Protein AF-A0AAD9CB84-F1 (afdb_monomer)

Foldseek 3Di:
DDDDDDDPPPPPPPPPPDQDQQDWDWDDDPNDTDTDGRNDDCVPVVVVVVVVVCVVQQPDFADDDPPLPDDTGGPVCCQVCVVVSVGDHPDDDDDPVVVVVVVVVDDDCDPQNDDPVLSVQLVVCCVVVVPDDDPDPVSVVVSVVVSVVVVVVVD

Organism: Dissostichus eleginoides (NCBI:txid100907)

Sequence (155 aa):
MSPVPPSTDEDEEGDQDVLEVGRFVIAKYDEKRYVGQILDIQVEEIQDELDETTCVWDSHVIRPSKNDRVPSGRPKVMYMFPELYTTEDCVSPVEGADAQLCRSNCTFRPAVPCDTDIYNICNLLMMESQLNLPADSYQALDLYLDLRNTIRSSL

Radius of gyration: 25.66 Å; Cα contacts (8 Å, |Δi|>4): 83; chains: 1; bounding box: 80×42×64 Å

pLDDT: mean 79.5, std 13.83, range [40.97, 92.44]

Structure (mmCIF, N/CA/C/O backbone):
data_AF-A0AAD9CB84-F1
#
_entry.id   AF-A0AAD9CB84-F1
#
loop_
_atom_site.group_PDB
_atom_site.id
_atom_site.type_symbol
_atom_site.label_atom_id
_atom_site.label_alt_id
_atom_site.label_comp_id
_atom_site.label_asym_id
_atom_site.label_entity_id
_atom_site.label_seq_id
_atom_site.pdbx_PDB_ins_code
_atom_site.Cartn_x
_atom_site.Cartn_y
_atom_site.Cartn_z
_atom_site.occupancy
_atom_site.B_iso_or_equiv
_atom_site.auth_seq_id
_atom_site.auth_comp_id
_atom_site.auth_asym_id
_atom_site.auth_atom_id
_atom_site.pdbx_PDB_model_num
ATOM 1 N N . MET A 1 1 ? 55.563 22.813 9.034 1.00 41.53 1 MET A N 1
ATOM 2 C CA . MET A 1 1 ? 54.508 21.989 9.654 1.00 41.53 1 MET A CA 1
ATOM 3 C C . MET A 1 1 ? 54.057 22.667 10.929 1.00 41.53 1 MET A C 1
ATOM 5 O O . MET A 1 1 ? 54.881 22.832 11.817 1.00 41.53 1 MET A O 1
ATOM 9 N N . SER A 1 2 ? 52.785 23.046 11.002 1.00 43.00 2 SER A N 1
ATOM 10 C CA . SER A 1 2 ? 52.100 23.368 12.258 1.00 43.00 2 SER A CA 1
ATOM 11 C C . SER A 1 2 ? 50.958 22.358 12.408 1.00 43.00 2 SER A C 1
ATOM 13 O O . SER A 1 2 ? 50.330 22.055 11.391 1.00 43.00 2 SER A O 1
ATOM 15 N N . PRO A 1 3 ? 50.716 21.785 13.598 1.00 45.72 3 PRO A N 1
ATOM 16 C CA . PRO A 1 3 ? 49.675 20.782 13.771 1.00 45.72 3 PRO A CA 1
ATOM 17 C C . PRO A 1 3 ? 48.305 21.465 13.813 1.00 45.72 3 PRO A C 1
ATOM 19 O O . PRO A 1 3 ? 48.101 22.431 14.547 1.00 45.72 3 PRO A O 1
ATOM 22 N N . VAL A 1 4 ? 47.388 20.965 12.987 1.00 49.91 4 VAL A N 1
ATOM 23 C CA . VAL A 1 4 ? 45.961 21.301 13.019 1.00 49.91 4 VAL A CA 1
ATOM 24 C C . VAL A 1 4 ? 45.369 20.649 14.280 1.00 49.91 4 VAL A C 1
ATOM 26 O O . VAL A 1 4 ? 45.661 19.475 14.520 1.00 49.91 4 VAL A O 1
ATOM 29 N N . PRO A 1 5 ? 44.612 21.373 15.124 1.00 52.22 5 PRO A N 1
ATOM 30 C CA . PRO A 1 5 ? 43.944 20.770 16.276 1.00 52.22 5 PRO A CA 1
ATOM 31 C C . PRO A 1 5 ? 42.815 19.835 15.808 1.00 52.22 5 PRO A C 1
ATOM 33 O O . PRO A 1 5 ? 42.256 20.063 14.733 1.00 52.22 5 PRO A O 1
ATOM 36 N N . PRO A 1 6 ? 42.478 18.785 16.576 1.00 43.59 6 PRO A N 1
ATOM 37 C CA . PRO A 1 6 ? 41.423 17.860 16.190 1.00 43.59 6 PRO A CA 1
ATOM 38 C C . PRO A 1 6 ? 40.078 18.589 16.231 1.00 43.59 6 PRO A C 1
ATOM 40 O O . PRO A 1 6 ? 39.744 19.230 17.228 1.00 43.59 6 PRO A O 1
ATOM 43 N N . SER A 1 7 ? 39.329 18.505 15.134 1.00 43.50 7 SER A N 1
ATOM 44 C CA . SER A 1 7 ? 37.904 18.807 15.107 1.00 43.50 7 SER A CA 1
ATOM 45 C C . SER A 1 7 ? 37.195 17.798 16.006 1.00 43.50 7 SER A C 1
ATOM 47 O O . SER A 1 7 ? 37.160 16.605 15.717 1.00 43.50 7 SER A O 1
ATOM 49 N N . THR A 1 8 ? 36.688 18.264 17.142 1.00 48.38 8 THR A N 1
ATOM 50 C CA . THR A 1 8 ? 35.578 17.608 17.829 1.00 48.38 8 THR A CA 1
ATOM 51 C C . THR A 1 8 ? 34.334 17.903 17.009 1.00 48.38 8 THR A C 1
ATOM 53 O O . THR A 1 8 ? 33.696 18.937 17.200 1.00 48.38 8 THR A O 1
ATOM 56 N N . ASP A 1 9 ? 34.054 17.025 16.051 1.00 41.34 9 ASP A N 1
ATOM 57 C CA . ASP A 1 9 ? 32.703 16.848 15.540 1.00 41.34 9 ASP A CA 1
ATOM 58 C C . ASP A 1 9 ? 31.937 16.159 16.678 1.00 41.34 9 ASP A C 1
ATOM 60 O O . ASP A 1 9 ? 31.998 14.946 16.864 1.00 41.34 9 ASP A O 1
ATOM 64 N N . GLU A 1 10 ? 31.358 16.972 17.562 1.00 45.69 10 GLU A N 1
ATOM 65 C CA . GLU A 1 10 ? 30.297 16.502 18.440 1.00 45.69 10 GLU A CA 1
ATOM 66 C C . GLU A 1 10 ? 29.110 16.225 17.520 1.00 45.69 10 GLU A C 1
ATOM 68 O O . GLU A 1 10 ? 28.462 17.150 17.029 1.00 45.69 10 GLU A O 1
ATOM 73 N N . ASP A 1 11 ? 28.895 14.946 17.223 1.00 40.97 11 ASP A N 1
ATOM 74 C CA . ASP A 1 11 ? 27.650 14.452 16.661 1.00 40.97 11 ASP A CA 1
ATOM 75 C C . ASP A 1 11 ? 26.529 14.851 17.636 1.00 40.97 11 ASP A C 1
ATOM 77 O O . ASP A 1 11 ? 26.265 14.173 18.631 1.00 40.97 11 ASP A O 1
ATOM 81 N N . GLU A 1 12 ? 25.892 16.002 17.397 1.00 47.25 12 GLU A N 1
ATOM 82 C CA . GLU A 1 12 ? 24.561 16.273 17.928 1.00 47.25 12 GLU A CA 1
ATOM 83 C C . GLU A 1 12 ? 23.630 15.260 17.262 1.00 47.25 12 GLU A C 1
ATOM 85 O O . GLU A 1 12 ? 23.068 15.495 16.190 1.00 47.25 12 GLU A O 1
ATOM 90 N N . GLU A 1 13 ? 23.521 14.091 17.891 1.00 47.69 13 GLU A N 1
ATOM 91 C CA . GLU A 1 13 ? 22.493 13.098 17.636 1.00 47.69 13 GLU A CA 1
ATOM 92 C C . GLU A 1 13 ? 21.153 13.756 17.971 1.00 47.69 13 GLU A C 1
ATOM 94 O O . GLU A 1 13 ? 20.657 13.728 19.097 1.00 47.69 13 GLU A O 1
ATOM 99 N N . GLY A 1 14 ? 20.638 14.497 16.988 1.00 45.44 14 GLY A N 1
ATOM 100 C CA . GLY A 1 14 ? 19.330 15.110 17.039 1.00 45.44 14 GLY A CA 1
ATOM 101 C C . GLY A 1 14 ? 18.330 13.995 17.248 1.00 45.44 14 GLY A C 1
ATOM 102 O O . GLY A 1 14 ? 18.126 13.183 16.350 1.00 45.44 14 GLY A O 1
ATOM 103 N N . ASP A 1 15 ? 17.759 13.959 18.449 1.00 50.56 15 ASP A N 1
ATOM 104 C CA . ASP A 1 15 ? 16.711 13.036 18.859 1.00 50.56 15 ASP A CA 1
ATOM 105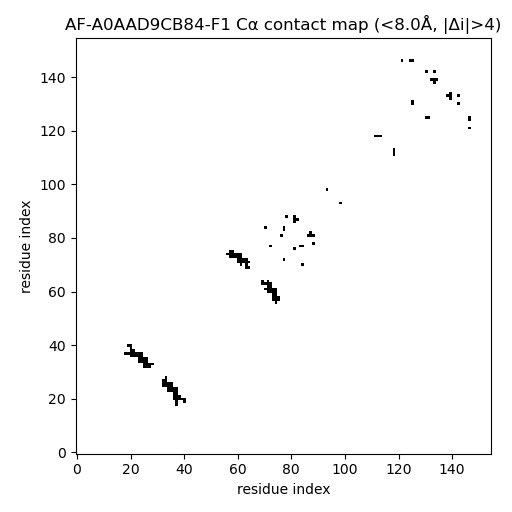 C C . ASP A 1 15 ? 15.591 13.136 17.813 1.00 50.56 15 ASP A C 1
ATOM 107 O O . ASP A 1 15 ? 14.819 14.102 17.768 1.00 50.56 15 ASP A O 1
ATOM 111 N N . GLN A 1 16 ? 15.599 12.215 16.849 1.00 53.97 16 GLN A N 1
ATOM 112 C CA . GLN A 1 16 ? 14.655 12.224 15.748 1.00 53.97 16 GLN A CA 1
ATOM 113 C C . GLN A 1 16 ? 13.316 11.878 16.381 1.00 53.97 16 GLN A C 1
ATOM 115 O O . GLN A 1 16 ? 13.086 10.729 16.745 1.00 53.97 16 GLN A O 1
ATOM 120 N N . ASP A 1 17 ? 12.460 12.879 16.574 1.00 60.16 17 ASP A N 1
ATOM 121 C CA . ASP A 1 17 ? 11.174 12.695 17.234 1.00 60.16 17 ASP A CA 1
ATOM 122 C C . ASP A 1 17 ? 10.310 11.707 16.438 1.00 60.16 17 ASP A C 1
ATOM 124 O O . ASP A 1 17 ? 9.596 12.071 15.501 1.00 60.16 17 ASP A O 1
ATOM 128 N N . VAL A 1 18 ? 10.388 10.429 16.813 1.00 63.00 18 VAL A N 1
ATOM 129 C CA . VAL A 1 18 ? 9.599 9.367 16.201 1.00 63.00 18 VAL A CA 1
ATOM 130 C C . VAL A 1 18 ? 8.143 9.589 16.590 1.00 63.00 18 VAL A C 1
ATOM 132 O O . VAL A 1 18 ? 7.792 9.749 17.767 1.00 63.00 18 VAL A O 1
ATOM 135 N N . LEU A 1 19 ? 7.283 9.660 15.579 1.00 69.81 19 LEU A N 1
ATOM 136 C CA . LEU A 1 19 ? 5.844 9.749 15.760 1.00 69.81 19 LEU A CA 1
ATOM 137 C C . LEU A 1 19 ? 5.327 8.347 16.083 1.00 69.81 19 LEU A C 1
ATOM 139 O O . LEU A 1 19 ? 5.302 7.474 15.222 1.00 69.81 19 LEU A O 1
ATOM 143 N N . GLU A 1 20 ? 4.920 8.141 17.330 1.00 70.62 20 GLU A N 1
ATOM 144 C CA . GLU A 1 20 ? 4.381 6.870 17.810 1.00 70.62 20 GLU A CA 1
ATOM 145 C C . GLU A 1 20 ? 2.916 7.027 18.217 1.00 70.62 20 GLU A C 1
ATOM 147 O O . GLU A 1 20 ? 2.523 8.039 18.807 1.00 70.62 20 GLU A O 1
ATOM 152 N N . VAL A 1 21 ? 2.099 6.006 17.938 1.00 73.81 21 VAL A N 1
ATOM 153 C CA . VAL A 1 21 ? 0.718 5.948 18.436 1.00 73.81 21 VAL A CA 1
ATOM 154 C C . VAL A 1 21 ? 0.738 6.002 19.965 1.00 73.81 21 VAL A C 1
ATOM 156 O O . VAL A 1 21 ? 1.485 5.288 20.626 1.00 73.81 21 VAL A O 1
ATOM 159 N N . GLY A 1 22 ? -0.077 6.879 20.539 1.00 70.06 22 GLY A N 1
ATOM 160 C CA . GLY A 1 22 ? -0.124 7.164 21.968 1.00 70.06 22 GLY A CA 1
ATOM 161 C C . GLY A 1 22 ? 0.772 8.326 22.410 1.00 70.06 22 GLY A C 1
ATOM 162 O O . GLY A 1 22 ? 0.602 8.807 23.535 1.00 70.06 22 GLY A O 1
ATOM 163 N N . ARG A 1 23 ? 1.667 8.840 21.555 1.00 80.56 23 ARG A N 1
ATOM 164 C CA . ARG A 1 23 ? 2.523 9.988 21.885 1.00 80.56 23 ARG A CA 1
ATOM 165 C C . ARG A 1 23 ? 1.743 11.300 21.791 1.00 80.56 23 ARG A C 1
ATOM 167 O O . ARG A 1 23 ? 0.926 11.496 20.889 1.00 80.56 23 ARG A O 1
ATOM 174 N N . PHE A 1 24 ? 1.991 12.212 22.730 1.00 79.62 24 PHE A N 1
ATOM 175 C CA . PHE A 1 24 ? 1.440 13.565 22.667 1.00 79.62 24 PHE A CA 1
ATOM 176 C C . PHE A 1 24 ? 2.274 14.433 21.728 1.00 79.62 24 PHE A C 1
ATOM 178 O O . PHE A 1 24 ? 3.494 14.500 21.856 1.00 79.62 24 PHE A O 1
ATOM 185 N N . VAL A 1 25 ? 1.600 15.126 20.818 1.00 85.88 25 VAL A N 1
ATOM 186 C CA . VAL A 1 25 ? 2.196 16.038 19.844 1.00 85.88 25 VAL A CA 1
ATOM 187 C C . VAL A 1 25 ? 1.478 17.379 19.850 1.00 85.88 25 VAL A C 1
ATOM 189 O O . VAL A 1 25 ? 0.318 17.494 20.250 1.00 85.88 25 VAL A O 1
ATOM 192 N N . ILE A 1 26 ? 2.179 18.417 19.396 1.00 87.12 26 ILE A N 1
ATOM 193 C CA . ILE A 1 26 ? 1.602 19.746 19.204 1.00 87.12 26 ILE A CA 1
ATOM 194 C C . ILE A 1 26 ? 1.270 19.907 17.720 1.00 87.12 26 ILE A C 1
ATOM 196 O O . ILE A 1 26 ? 2.153 20.147 16.902 1.00 87.12 26 ILE A O 1
ATOM 200 N N . ALA A 1 27 ? -0.009 19.809 17.374 1.00 83.94 27 ALA A N 1
ATOM 201 C CA . ALA A 1 27 ? -0.503 20.089 16.034 1.00 83.94 27 ALA A CA 1
ATOM 202 C C . ALA A 1 27 ? -0.723 21.600 15.855 1.00 83.94 27 ALA A C 1
ATOM 204 O O . ALA A 1 27 ? -1.331 22.257 16.705 1.00 83.94 27 ALA A O 1
ATOM 205 N N . LYS A 1 28 ? -0.244 22.170 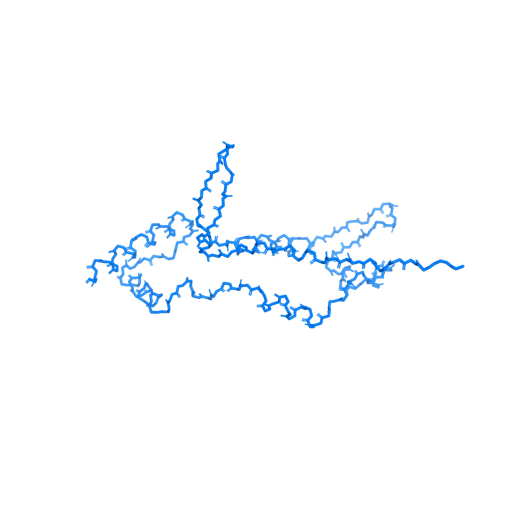14.744 1.00 87.94 28 LYS A N 1
ATOM 206 C CA . LYS A 1 28 ? -0.547 23.557 14.363 1.00 87.94 28 LYS A CA 1
ATOM 207 C C . LYS A 1 28 ? -1.723 23.561 13.387 1.00 87.94 28 LYS A C 1
ATOM 209 O O . LYS A 1 28 ? -1.638 22.946 12.332 1.00 87.94 28 LYS A O 1
ATOM 214 N N . TYR A 1 29 ? -2.786 24.288 13.715 1.00 80.75 29 TYR A N 1
ATOM 215 C CA . TYR A 1 29 ? -3.938 24.489 12.838 1.00 80.75 29 TYR A CA 1
ATOM 216 C C . TYR A 1 29 ? -4.430 25.931 12.968 1.00 80.75 29 TYR A C 1
ATOM 218 O O . TYR A 1 29 ? -4.635 26.405 14.083 1.00 80.75 29 TYR A O 1
ATOM 226 N N . ASP A 1 30 ? -4.585 26.633 11.842 1.00 84.69 30 ASP A N 1
ATOM 227 C CA . ASP A 1 30 ? -5.061 28.028 11.793 1.00 84.69 30 ASP A CA 1
ATOM 228 C C . ASP A 1 30 ? -4.322 28.968 12.774 1.00 84.69 30 ASP A C 1
ATOM 230 O O . ASP A 1 30 ? -4.911 29.605 13.646 1.00 84.69 30 ASP A O 1
ATOM 234 N N . GLU A 1 31 ? -2.983 28.971 12.705 1.00 89.00 31 GLU A N 1
ATOM 235 C CA . GLU A 1 31 ? -2.085 29.732 13.598 1.00 89.00 31 GLU A CA 1
ATOM 236 C C . GLU A 1 31 ? -2.201 29.423 15.107 1.00 89.00 31 GLU A C 1
ATOM 238 O O . GLU A 1 31 ? -1.477 29.998 15.923 1.00 89.00 31 GLU A O 1
ATOM 243 N N . LYS A 1 32 ? -3.030 28.452 15.497 1.00 85.12 32 LYS A N 1
ATOM 244 C CA . LYS A 1 32 ? -3.170 27.962 16.870 1.00 85.12 32 LYS A CA 1
ATOM 245 C C . LYS A 1 32 ? -2.457 26.628 17.039 1.00 85.12 32 LYS A C 1
ATOM 247 O O . LYS A 1 32 ? -2.288 25.857 16.096 1.00 85.12 32 LYS A O 1
ATOM 252 N N . ARG A 1 33 ? -2.005 26.373 18.265 1.00 88.94 33 ARG A N 1
ATOM 253 C CA . ARG A 1 33 ? -1.325 25.135 18.655 1.00 88.94 33 ARG A CA 1
ATOM 254 C C . ARG A 1 33 ? -2.256 24.311 19.530 1.00 88.94 33 ARG A C 1
ATOM 256 O O . ARG A 1 33 ? -2.779 24.824 20.517 1.00 88.94 33 ARG A O 1
ATOM 263 N N . TYR A 1 34 ? -2.426 23.050 19.172 1.00 85.38 34 TYR A N 1
ATOM 264 C CA . TYR A 1 34 ? -3.277 22.093 19.859 1.00 85.38 34 TYR A CA 1
ATOM 265 C C . TYR A 1 34 ? -2.419 20.930 20.329 1.00 85.38 34 TYR A C 1
ATOM 267 O O . TYR A 1 34 ? -1.676 20.352 19.543 1.00 85.38 34 TYR A O 1
ATOM 275 N N . VAL A 1 35 ? -2.511 20.596 21.613 1.00 87.44 35 VAL A N 1
ATOM 276 C CA . VAL A 1 35 ? -1.913 19.365 22.131 1.00 87.44 35 VAL A CA 1
ATOM 277 C C . VAL A 1 35 ? -2.891 18.236 21.840 1.00 87.44 35 VAL A C 1
ATOM 279 O O . VAL A 1 35 ? -4.045 18.299 22.260 1.00 87.44 35 VAL A O 1
ATOM 282 N N . GLY A 1 36 ? -2.438 17.230 21.104 1.00 80.56 36 GLY A N 1
ATOM 283 C CA . GLY A 1 36 ? -3.213 16.044 20.762 1.00 80.56 36 GLY A CA 1
ATOM 284 C C . GLY A 1 36 ? -2.397 14.784 21.001 1.00 80.56 36 GLY A C 1
ATOM 285 O O . GLY A 1 36 ? -1.174 14.841 21.090 1.00 80.56 36 GLY A O 1
ATOM 286 N N . GLN A 1 37 ? -3.071 13.649 21.127 1.00 81.31 37 GLN A N 1
ATOM 287 C CA . GLN A 1 37 ? -2.426 12.341 21.145 1.00 81.31 37 GLN A CA 1
ATOM 288 C C . GLN A 1 37 ? -2.519 11.741 19.742 1.00 81.31 37 GLN A C 1
ATOM 290 O O . GLN A 1 37 ? -3.575 11.828 19.115 1.00 81.31 37 GLN A O 1
ATOM 295 N N . ILE A 1 38 ? -1.439 11.140 19.249 1.00 77.94 38 ILE A N 1
ATOM 296 C CA . ILE A 1 38 ? -1.484 10.355 18.013 1.00 77.94 38 ILE A CA 1
ATOM 297 C C . ILE A 1 38 ? -2.346 9.123 18.297 1.00 77.94 38 ILE A C 1
ATOM 299 O O . ILE A 1 38 ? -1.940 8.253 19.059 1.00 77.94 38 ILE A O 1
ATOM 303 N N . LEU A 1 39 ? -3.558 9.074 17.750 1.00 64.06 39 LEU A N 1
ATOM 304 C CA . LEU A 1 39 ? -4.492 7.964 17.977 1.00 64.06 39 LEU A CA 1
ATOM 305 C C . LEU A 1 39 ? -4.283 6.817 16.986 1.00 64.06 39 LEU A C 1
ATOM 307 O O . LEU A 1 39 ? -4.480 5.662 17.344 1.00 64.06 39 LEU A O 1
ATOM 311 N N . ASP A 1 40 ? -3.879 7.143 15.763 1.00 63.12 40 ASP A N 1
ATOM 312 C CA . ASP A 1 40 ? -3.601 6.192 14.694 1.00 63.12 40 ASP A CA 1
ATOM 313 C C . ASP A 1 40 ? -2.646 6.851 13.689 1.00 63.12 40 ASP A C 1
ATOM 315 O O . ASP A 1 40 ? -2.660 8.076 13.529 1.00 63.12 40 ASP A O 1
ATOM 319 N N . ILE A 1 41 ? -1.815 6.051 13.025 1.00 67.44 41 ILE A N 1
ATOM 320 C CA . ILE A 1 41 ? -0.979 6.493 11.903 1.00 67.44 41 ILE A CA 1
ATOM 321 C C . ILE A 1 41 ? -1.428 5.666 10.704 1.00 67.44 41 ILE A C 1
ATOM 323 O O . ILE A 1 41 ? 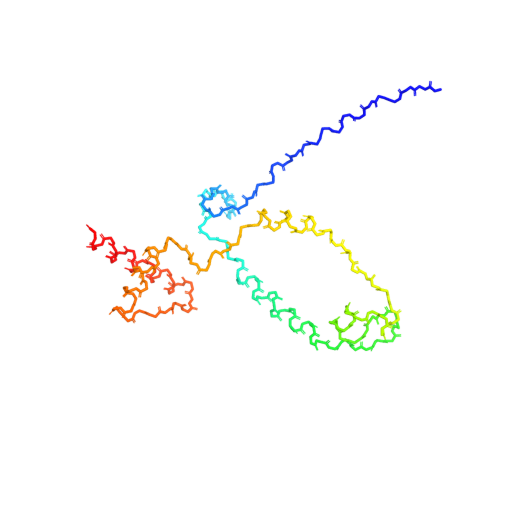-1.066 4.497 10.568 1.00 67.44 41 ILE A O 1
ATOM 327 N N . GLN A 1 42 ? -2.253 6.263 9.846 1.00 58.75 42 GLN A N 1
ATOM 328 C CA . GLN A 1 42 ? -2.838 5.570 8.700 1.00 58.75 42 GLN A CA 1
ATOM 329 C C . GLN A 1 42 ? -1.842 5.501 7.541 1.00 58.75 42 GLN A C 1
ATOM 331 O O . GLN A 1 42 ? -1.894 6.279 6.596 1.00 58.75 42 GLN A O 1
ATOM 336 N N . VAL A 1 43 ? -0.901 4.562 7.638 1.00 63.34 43 VAL A N 1
ATOM 337 C CA . VAL A 1 43 ? 0.048 4.253 6.553 1.00 63.34 43 VAL A CA 1
ATOM 338 C C . VAL A 1 43 ? -0.632 3.462 5.427 1.00 63.34 43 VAL A C 1
ATOM 340 O O . VAL A 1 43 ? -0.187 3.528 4.290 1.00 63.34 43 VAL A O 1
ATOM 343 N N . GLU A 1 44 ? -1.718 2.743 5.725 1.00 61.78 44 GLU A N 1
ATOM 344 C CA . GLU A 1 44 ? -2.394 1.824 4.793 1.00 61.78 44 GLU A CA 1
ATOM 345 C C . GLU A 1 44 ? -3.009 2.550 3.588 1.00 61.78 44 GLU A C 1
ATOM 347 O O . GLU A 1 44 ? -2.744 2.162 2.460 1.00 61.78 44 GLU A O 1
ATOM 352 N N . GLU A 1 45 ? -3.701 3.675 3.798 1.00 61.66 45 GLU A N 1
ATOM 353 C CA . GLU A 1 45 ? -4.278 4.466 2.695 1.00 61.66 45 GLU A CA 1
ATOM 354 C C . GLU A 1 45 ? -3.189 5.075 1.793 1.00 61.66 45 GLU A C 1
ATOM 356 O O . GLU A 1 45 ? -3.326 5.106 0.572 1.00 61.66 45 GLU A O 1
ATOM 361 N N . ILE A 1 46 ? -2.057 5.477 2.382 1.00 72.81 46 ILE A N 1
ATOM 362 C CA . ILE A 1 46 ? -0.892 5.969 1.632 1.00 72.81 46 ILE A CA 1
ATOM 363 C C . ILE A 1 46 ? -0.247 4.827 0.839 1.00 72.81 46 ILE A C 1
ATOM 365 O O . ILE A 1 46 ? 0.156 5.020 -0.305 1.00 72.81 46 ILE A O 1
ATOM 369 N N . GLN A 1 47 ? -0.123 3.641 1.437 1.00 76.38 47 GLN A N 1
ATOM 370 C CA . GLN A 1 47 ? 0.484 2.491 0.776 1.00 76.38 47 GLN A CA 1
ATOM 371 C C . GLN A 1 47 ? -0.387 1.989 -0.378 1.00 76.38 47 GLN A C 1
ATOM 373 O O . GLN A 1 47 ? 0.149 1.737 -1.452 1.00 76.38 47 GLN A O 1
ATOM 378 N N . ASP A 1 48 ? -1.705 1.914 -0.190 1.00 78.38 48 ASP A N 1
ATOM 379 C CA . ASP A 1 48 ? -2.648 1.516 -1.236 1.00 78.38 48 ASP A CA 1
ATOM 380 C C . ASP A 1 48 ? -2.614 2.498 -2.422 1.00 78.38 48 ASP A C 1
ATOM 382 O O . ASP A 1 48 ? -2.545 2.073 -3.579 1.00 78.38 48 ASP A O 1
ATOM 386 N N . GLU A 1 49 ? -2.573 3.812 -2.161 1.00 82.56 49 GLU A N 1
ATOM 387 C CA . GLU A 1 49 ? -2.438 4.837 -3.207 1.00 82.56 49 GLU A CA 1
ATOM 388 C C . GLU A 1 49 ? -1.087 4.738 -3.942 1.00 82.56 49 GLU A C 1
ATOM 390 O O . GLU A 1 49 ? -1.018 4.858 -5.173 1.00 82.56 49 GLU A O 1
ATOM 395 N N . LEU A 1 50 ? 0.006 4.495 -3.208 1.00 85.81 50 LEU A N 1
ATOM 396 C CA . LEU A 1 50 ? 1.337 4.300 -3.788 1.00 85.81 50 LEU A CA 1
ATOM 397 C C . LEU A 1 50 ? 1.410 3.025 -4.635 1.00 85.81 50 LEU A C 1
ATOM 399 O O . LEU A 1 50 ? 2.024 3.039 -5.708 1.00 85.81 50 LEU A O 1
ATOM 403 N N . ASP A 1 51 ? 0.776 1.945 -4.190 1.00 86.25 51 ASP A N 1
ATOM 404 C CA . ASP A 1 51 ? 0.723 0.671 -4.902 1.00 86.25 51 ASP A CA 1
ATOM 405 C C . ASP A 1 51 ? -0.108 0.798 -6.187 1.00 86.25 51 ASP A C 1
ATOM 407 O O . ASP A 1 51 ? 0.324 0.343 -7.255 1.00 86.25 51 ASP A O 1
ATOM 411 N N . GLU A 1 52 ? -1.251 1.492 -6.138 1.00 90.62 52 GLU A N 1
ATOM 412 C CA . GLU A 1 52 ? -2.049 1.812 -7.326 1.00 90.62 52 GLU A CA 1
ATOM 413 C C . GLU A 1 52 ? -1.250 2.678 -8.310 1.00 90.62 52 GLU A C 1
ATOM 415 O O . GLU A 1 52 ? -1.148 2.353 -9.501 1.00 90.62 52 GLU A O 1
ATOM 420 N N . THR A 1 53 ? -0.615 3.742 -7.812 1.00 88.81 53 THR A N 1
ATOM 421 C CA . THR A 1 53 ? 0.224 4.639 -8.618 1.00 88.8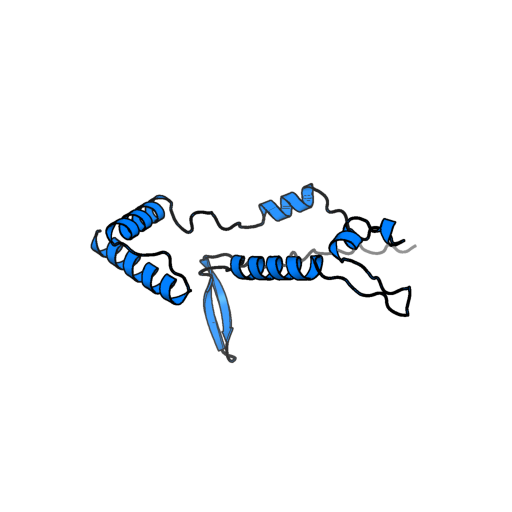1 53 THR A CA 1
ATOM 422 C C . THR A 1 53 ? 1.357 3.872 -9.294 1.00 88.81 53 THR A C 1
ATOM 424 O O . THR A 1 53 ? 1.602 4.046 -10.492 1.00 88.81 53 THR A O 1
ATOM 427 N N . THR A 1 54 ? 2.017 2.977 -8.557 1.00 88.81 54 THR A N 1
ATOM 428 C CA . THR A 1 54 ? 3.085 2.118 -9.076 1.00 88.81 54 THR A CA 1
ATOM 429 C C . THR A 1 54 ? 2.559 1.197 -10.171 1.00 88.81 54 THR A C 1
ATOM 431 O O . THR A 1 54 ? 3.186 1.081 -11.221 1.00 88.81 54 THR A O 1
ATOM 434 N N . CYS A 1 55 ? 1.385 0.588 -9.987 1.00 89.31 55 CYS A N 1
ATOM 435 C CA . CYS A 1 55 ? 0.761 -0.272 -10.993 1.00 89.31 55 CYS A CA 1
ATOM 436 C C . CYS A 1 55 ? 0.490 0.482 -12.306 1.00 89.31 55 CYS A C 1
ATOM 438 O O . CYS A 1 55 ? 0.858 0.021 -13.395 1.00 89.31 55 CYS A O 1
ATOM 440 N N . VAL A 1 56 ? -0.102 1.676 -12.210 1.00 92.44 56 VAL A N 1
ATOM 441 C CA . VAL A 1 56 ? -0.377 2.529 -13.372 1.00 92.44 56 VAL A CA 1
ATOM 442 C C . VAL A 1 56 ? 0.928 2.934 -14.054 1.00 92.44 56 VAL A C 1
ATOM 444 O O . VAL A 1 56 ? 1.057 2.771 -15.273 1.00 92.44 56 VAL A O 1
ATOM 447 N N . TRP A 1 57 ? 1.909 3.400 -13.282 1.00 89.81 57 TRP A N 1
ATOM 448 C CA . TRP A 1 57 ? 3.207 3.834 -13.788 1.00 89.81 57 TRP A CA 1
ATOM 449 C C . TRP A 1 57 ? 3.968 2.706 -14.493 1.00 89.81 57 TRP A C 1
ATOM 451 O O . TRP A 1 57 ? 4.399 2.867 -15.636 1.00 89.81 57 TRP A O 1
ATOM 461 N N . ASP A 1 58 ? 4.056 1.531 -13.872 1.00 90.75 58 ASP A N 1
ATOM 462 C CA . ASP A 1 58 ? 4.751 0.358 -14.410 1.00 90.75 58 ASP A CA 1
ATOM 463 C C . ASP A 1 58 ? 4.137 -0.150 -15.719 1.00 90.75 58 ASP A C 1
ATOM 465 O O . ASP A 1 58 ? 4.838 -0.694 -16.582 1.00 90.75 58 ASP A O 1
ATOM 469 N N . SER A 1 59 ? 2.821 0.015 -15.872 1.00 89.00 59 SER A N 1
ATOM 470 C CA . SER A 1 59 ? 2.086 -0.392 -17.071 1.00 89.00 59 SER A CA 1
ATOM 471 C C . SER A 1 59 ? 2.233 0.594 -18.236 1.00 89.00 59 SER A C 1
ATOM 473 O O . SER A 1 59 ? 2.002 0.226 -19.397 1.00 89.00 59 SER A O 1
ATOM 475 N N . HIS A 1 60 ? 2.627 1.837 -17.947 1.00 91.06 60 HIS A N 1
ATOM 476 C CA . HIS A 1 60 ? 2.683 2.908 -18.926 1.00 91.06 60 HIS A CA 1
ATOM 477 C C . HIS A 1 60 ? 3.758 2.643 -19.989 1.00 91.06 60 HIS A C 1
ATOM 479 O O . HIS A 1 60 ? 4.852 2.167 -19.700 1.00 91.06 60 HIS A O 1
ATOM 485 N N . VAL A 1 61 ? 3.460 2.969 -21.250 1.00 92.38 61 VAL A N 1
ATOM 486 C CA . VAL A 1 61 ? 4.432 2.890 -22.350 1.00 92.38 61 VAL A CA 1
ATOM 487 C C . VAL A 1 61 ? 4.824 4.304 -22.752 1.00 92.38 61 VAL A C 1
ATOM 489 O O . VAL A 1 61 ? 4.070 4.998 -23.439 1.00 92.38 61 VAL A O 1
ATOM 492 N N . ILE A 1 62 ? 6.028 4.707 -22.358 1.00 90.88 62 ILE A N 1
ATOM 493 C CA . ILE A 1 62 ? 6.626 5.981 -22.745 1.00 90.88 62 ILE A CA 1
ATOM 494 C C . ILE A 1 62 ? 6.980 5.906 -24.229 1.00 90.88 62 ILE A C 1
ATOM 496 O O . ILE A 1 62 ? 7.725 5.026 -24.669 1.00 90.88 62 ILE A O 1
ATOM 500 N N . ARG A 1 63 ? 6.430 6.825 -25.024 1.00 90.69 63 ARG A N 1
ATOM 501 C CA . ARG A 1 63 ? 6.660 6.853 -26.471 1.00 90.69 63 ARG A CA 1
ATOM 502 C C . ARG A 1 63 ? 8.062 7.382 -26.795 1.00 90.69 63 ARG A C 1
ATOM 504 O O . ARG A 1 63 ? 8.489 8.349 -26.165 1.00 90.69 63 ARG A O 1
ATOM 511 N N . PRO A 1 64 ? 8.734 6.834 -27.821 1.00 88.25 64 PRO A N 1
ATOM 512 C CA . PRO A 1 64 ? 9.977 7.400 -28.326 1.00 88.25 64 PRO A CA 1
ATOM 513 C C . PRO A 1 64 ? 9.786 8.853 -28.763 1.00 88.25 64 PRO A C 1
ATOM 515 O O . PRO A 1 64 ? 8.817 9.189 -29.452 1.00 88.25 64 PRO A O 1
ATOM 518 N N . SER A 1 65 ? 10.715 9.715 -28.358 1.00 87.75 65 SER A N 1
ATOM 519 C CA . SER A 1 65 ? 10.768 11.109 -28.796 1.00 87.75 65 SER A CA 1
ATOM 520 C C . SER A 1 65 ? 11.793 11.277 -29.924 1.00 87.75 65 SER A C 1
ATOM 522 O O . SER A 1 65 ? 12.520 10.347 -30.250 1.00 87.75 65 SER A O 1
ATOM 524 N N . LYS A 1 66 ? 11.886 12.475 -30.516 1.00 89.25 66 LYS A N 1
ATOM 525 C CA . LYS A 1 66 ? 12.967 12.799 -31.470 1.00 89.25 66 LYS A CA 1
ATOM 526 C C . LYS A 1 66 ? 14.343 12.930 -30.805 1.00 89.25 66 LYS A C 1
ATOM 528 O O . LYS A 1 66 ? 15.343 13.025 -31.504 1.00 89.25 66 LYS A O 1
ATOM 533 N N . ASN A 1 67 ? 14.382 13.045 -29.479 1.00 87.12 67 ASN A N 1
ATOM 534 C CA . ASN A 1 67 ? 15.612 13.067 -28.707 1.00 87.12 67 ASN A CA 1
ATOM 535 C C . ASN A 1 67 ? 15.897 11.648 -28.208 1.00 87.12 67 ASN A C 1
ATOM 537 O O . ASN A 1 67 ? 15.266 11.197 -27.252 1.00 87.12 67 ASN A O 1
ATOM 541 N N . ASP A 1 68 ? 16.871 10.988 -28.829 1.00 77.19 68 ASP A N 1
ATOM 542 C CA . ASP A 1 68 ? 17.268 9.611 -28.505 1.00 77.19 68 ASP A CA 1
ATOM 543 C C . ASP A 1 68 ? 17.864 9.465 -27.095 1.00 77.19 68 ASP A C 1
ATOM 545 O O . ASP A 1 68 ? 18.008 8.357 -26.593 1.00 77.19 68 ASP A O 1
ATOM 549 N N . ARG A 1 69 ? 18.196 10.578 -26.422 1.00 77.94 69 ARG A N 1
ATOM 550 C CA . ARG A 1 69 ? 18.644 10.568 -25.018 1.00 77.94 69 ARG A CA 1
ATOM 551 C C . ARG A 1 69 ? 17.494 10.448 -24.021 1.00 77.94 69 ARG A C 1
ATOM 553 O O . ARG A 1 69 ? 17.749 10.315 -22.829 1.00 77.94 69 ARG A O 1
ATOM 560 N N . VAL A 1 70 ? 16.246 10.571 -24.475 1.00 82.12 70 VAL A N 1
ATOM 561 C CA . VAL A 1 70 ? 15.075 10.422 -23.611 1.00 82.12 70 VAL A CA 1
ATOM 562 C C . VAL A 1 70 ? 14.673 8.952 -23.608 1.00 82.12 70 VAL A C 1
ATOM 564 O O . VAL A 1 70 ? 14.413 8.401 -24.681 1.00 82.12 70 VAL A O 1
ATOM 567 N N . PRO A 1 71 ? 14.590 8.314 -22.432 1.00 81.69 71 PRO A N 1
ATOM 568 C CA . PRO A 1 71 ? 14.187 6.925 -22.358 1.00 81.69 71 PRO A CA 1
ATOM 569 C C . PRO A 1 71 ? 12.761 6.726 -22.886 1.00 81.69 71 PRO A C 1
ATOM 571 O O . PRO A 1 71 ? 11.882 7.573 -22.718 1.00 81.69 71 PRO A O 1
ATOM 574 N N . SER A 1 72 ? 12.532 5.583 -23.522 1.00 88.44 72 SER A N 1
ATOM 575 C CA . SER A 1 72 ? 11.226 5.175 -24.037 1.00 88.44 72 SER A CA 1
ATOM 576 C C . SER A 1 72 ? 11.033 3.683 -23.810 1.00 88.44 72 SER A C 1
ATOM 578 O O . SER A 1 72 ? 12.014 2.955 -23.719 1.00 88.44 72 SER A O 1
ATOM 580 N N . GLY A 1 73 ? 9.786 3.227 -23.701 1.00 89.75 73 GLY A N 1
ATOM 581 C CA . GLY A 1 73 ? 9.462 1.865 -23.280 1.00 89.75 73 GLY A CA 1
ATOM 582 C C . GLY A 1 73 ? 8.650 1.830 -21.989 1.00 89.75 73 GLY A C 1
ATOM 583 O O . GLY A 1 73 ? 7.987 2.804 -21.634 1.00 89.75 73 GLY A O 1
ATOM 584 N N . ARG A 1 74 ? 8.645 0.675 -21.319 1.00 92.44 74 ARG A N 1
ATOM 585 C CA . ARG A 1 74 ? 7.905 0.478 -20.064 1.00 92.44 74 ARG A CA 1
ATOM 586 C C . ARG A 1 74 ? 8.818 0.722 -18.863 1.00 92.44 74 ARG A C 1
ATOM 588 O O . ARG A 1 74 ? 9.827 0.016 -18.785 1.00 92.44 74 ARG A O 1
ATOM 595 N N . PRO A 1 75 ? 8.459 1.609 -17.913 1.00 91.38 75 PRO A N 1
ATOM 596 C CA . PRO A 1 75 ? 9.290 1.927 -16.751 1.00 91.38 75 PRO A CA 1
ATOM 597 C C . PRO A 1 75 ? 9.789 0.692 -15.999 1.00 91.38 75 PRO A C 1
ATOM 599 O O . PRO A 1 75 ? 10.990 0.553 -15.793 1.00 91.38 75 PRO A O 1
ATOM 602 N N . LYS A 1 76 ? 8.900 -0.267 -15.706 1.00 91.62 76 LYS A N 1
ATOM 603 C CA . LYS A 1 76 ? 9.261 -1.514 -15.015 1.00 91.62 76 LYS A CA 1
ATOM 604 C C . LYS A 1 76 ? 10.339 -2.318 -15.745 1.00 91.62 76 LYS A C 1
ATOM 606 O O . LYS A 1 76 ? 11.269 -2.823 -15.132 1.00 91.62 76 LYS A O 1
ATOM 611 N N . VAL A 1 77 ? 10.217 -2.443 -17.068 1.00 91.50 77 VAL A N 1
ATOM 612 C CA . VAL A 1 77 ? 11.161 -3.224 -17.885 1.00 91.50 77 VAL A CA 1
ATOM 613 C C . VAL A 1 77 ? 12.494 -2.494 -17.995 1.00 91.50 77 VAL A C 1
ATOM 615 O O . VAL A 1 77 ? 13.534 -3.132 -17.931 1.00 91.50 77 VAL A O 1
ATOM 618 N N . MET A 1 78 ? 12.463 -1.167 -18.132 1.00 89.94 78 MET A N 1
ATOM 619 C CA . MET A 1 78 ? 13.671 -0.343 -18.146 1.00 89.94 78 MET A CA 1
ATOM 620 C C . MET A 1 78 ? 14.430 -0.416 -16.820 1.00 89.94 78 MET A C 1
ATOM 622 O O . MET A 1 78 ? 15.652 -0.475 -16.833 1.00 89.94 78 MET A O 1
ATOM 626 N N . TYR A 1 79 ? 13.708 -0.430 -15.697 1.00 89.06 79 TYR A N 1
ATOM 627 C CA . TYR A 1 79 ? 14.290 -0.566 -14.365 1.00 89.06 79 TYR A CA 1
ATOM 628 C C . TYR A 1 79 ? 14.889 -1.961 -14.134 1.00 89.06 79 TYR A C 1
ATOM 630 O O . TYR A 1 79 ? 15.987 -2.073 -13.610 1.00 89.06 79 TYR A O 1
ATOM 638 N N . MET A 1 80 ? 14.190 -3.028 -14.540 1.00 90.69 80 MET A N 1
ATOM 639 C CA . MET A 1 80 ? 14.650 -4.405 -14.312 1.00 90.69 80 MET A CA 1
ATOM 640 C C . MET A 1 80 ? 15.736 -4.875 -15.290 1.00 90.69 80 MET A C 1
ATOM 642 O O . MET A 1 80 ? 16.507 -5.761 -14.938 1.00 90.69 80 MET A O 1
ATOM 646 N N . PHE A 1 81 ? 15.757 -4.335 -16.513 1.00 91.25 81 PHE A N 1
ATOM 647 C CA . PHE A 1 81 ? 16.644 -4.764 -17.601 1.00 91.25 81 PHE A CA 1
ATOM 648 C C . PHE A 1 81 ? 17.226 -3.552 -18.351 1.00 91.25 81 PHE A C 1
ATOM 650 O O . PHE A 1 81 ? 16.901 -3.330 -19.530 1.00 91.25 81 PHE A O 1
ATOM 657 N N . PRO A 1 82 ? 18.054 -2.726 -17.687 1.00 89.88 82 PRO A N 1
ATOM 658 C CA . PRO A 1 82 ? 18.649 -1.531 -18.289 1.00 89.88 82 PRO A CA 1
ATOM 659 C C . PRO A 1 82 ? 19.455 -1.839 -19.566 1.00 89.88 82 PRO A C 1
ATOM 661 O O . PRO A 1 82 ? 19.470 -1.043 -20.511 1.00 89.88 82 PRO A O 1
ATOM 664 N N . GLU A 1 83 ? 20.034 -3.036 -19.674 1.00 89.38 83 GLU A N 1
ATOM 665 C CA . GLU A 1 83 ? 20.800 -3.493 -20.833 1.00 89.38 83 GLU A CA 1
ATOM 666 C C . GLU A 1 83 ? 19.986 -3.527 -22.137 1.00 89.38 83 GLU A C 1
ATOM 668 O O . GLU A 1 83 ? 20.534 -3.272 -23.212 1.00 89.38 83 GLU A O 1
ATOM 673 N N . LEU A 1 84 ? 18.667 -3.759 -22.065 1.00 89.00 84 LEU A N 1
ATOM 674 C CA . LEU A 1 84 ? 17.785 -3.743 -23.241 1.00 89.00 84 LEU A CA 1
ATOM 675 C C . LEU A 1 84 ? 17.609 -2.336 -23.823 1.00 89.00 84 LEU A C 1
ATOM 677 O O . LEU A 1 84 ? 17.239 -2.188 -24.988 1.00 89.00 84 LEU A O 1
ATOM 681 N N . TYR A 1 85 ? 17.886 -1.309 -23.023 1.00 86.62 85 TYR A N 1
ATOM 682 C CA . TYR A 1 85 ? 17.743 0.098 -23.382 1.00 86.62 85 TYR A CA 1
ATOM 683 C C . TYR A 1 85 ? 19.097 0.790 -23.552 1.00 86.62 85 TYR A C 1
ATOM 685 O O . TYR A 1 85 ? 19.151 2.011 -23.663 1.00 86.62 85 TYR A O 1
ATOM 693 N N . THR A 1 86 ? 20.188 0.015 -23.629 1.00 85.19 86 THR A N 1
ATOM 694 C CA . THR A 1 86 ? 21.559 0.539 -23.763 1.00 85.19 86 THR A CA 1
ATOM 695 C C . THR A 1 86 ? 21.903 1.532 -22.641 1.00 85.19 86 THR A C 1
ATOM 697 O O . THR A 1 86 ? 22.572 2.539 -22.868 1.00 85.19 86 THR A O 1
ATOM 700 N N . THR A 1 87 ? 21.401 1.274 -21.430 1.00 83.25 87 THR A N 1
ATOM 701 C CA . THR A 1 87 ? 21.692 2.064 -20.230 1.00 83.25 87 THR A CA 1
ATOM 702 C C . THR A 1 87 ? 22.302 1.184 -19.140 1.00 83.25 87 THR A C 1
ATOM 704 O O . THR A 1 87 ? 22.435 -0.028 -19.311 1.00 83.25 87 THR A O 1
ATOM 707 N N . GLU A 1 88 ? 22.735 1.811 -18.053 1.00 85.19 88 GLU A N 1
ATOM 708 C CA . GLU A 1 88 ? 23.392 1.154 -16.925 1.00 85.19 88 GLU A CA 1
ATOM 709 C C . GLU A 1 88 ? 22.423 1.019 -15.751 1.00 85.19 88 GLU A C 1
ATOM 711 O O . GLU A 1 88 ? 21.469 1.791 -15.612 1.00 85.19 88 GLU A O 1
ATOM 716 N N . ASP A 1 89 ? 22.682 0.035 -14.896 1.00 87.75 89 ASP A N 1
ATOM 717 C CA . ASP A 1 89 ? 21.946 -0.116 -13.650 1.00 87.75 89 ASP A CA 1
ATOM 718 C C . ASP A 1 89 ? 22.285 1.041 -12.698 1.00 87.75 89 ASP A C 1
ATOM 720 O O . ASP A 1 89 ? 23.443 1.260 -12.341 1.00 87.75 89 ASP A O 1
ATOM 724 N N . CYS A 1 90 ? 21.260 1.804 -12.319 1.00 84.56 90 CYS A N 1
ATOM 725 C CA . CYS A 1 90 ? 21.365 2.938 -11.403 1.00 84.56 90 CYS A CA 1
ATOM 726 C C . CYS A 1 90 ? 20.881 2.595 -9.984 1.00 84.56 90 CYS A C 1
ATOM 728 O O . CYS A 1 90 ? 20.694 3.501 -9.168 1.00 84.56 90 CYS A O 1
ATOM 730 N N . VAL A 1 91 ? 20.629 1.317 -9.678 1.00 85.75 91 VAL A N 1
ATOM 731 C CA . VAL A 1 91 ? 20.217 0.885 -8.340 1.00 85.75 91 VAL A CA 1
ATOM 732 C C . VAL A 1 91 ? 21.383 1.028 -7.362 1.00 85.75 91 VAL A C 1
ATOM 734 O O . VAL A 1 91 ? 22.484 0.529 -7.584 1.00 85.75 91 VAL A O 1
ATOM 737 N N . SER A 1 92 ? 21.123 1.694 -6.236 1.00 85.12 92 SER A N 1
ATOM 738 C CA . SER A 1 92 ? 22.056 1.732 -5.112 1.00 85.12 92 SER A CA 1
ATOM 739 C C . SER A 1 92 ? 21.842 0.486 -4.250 1.00 85.12 92 SER A C 1
ATOM 741 O O . SER A 1 92 ? 20.753 0.339 -3.685 1.00 85.12 92 SER A O 1
ATOM 743 N N . PRO A 1 93 ? 22.831 -0.415 -4.119 1.00 85.50 93 PRO A N 1
ATOM 744 C CA . PRO A 1 93 ? 22.698 -1.561 -3.234 1.00 85.50 93 PRO A CA 1
ATOM 745 C C . PRO A 1 93 ? 22.582 -1.079 -1.786 1.00 85.50 93 PRO A C 1
ATOM 747 O O . PRO A 1 93 ? 23.325 -0.199 -1.353 1.00 85.50 93 PRO A O 1
ATOM 750 N N . VAL A 1 94 ? 21.646 -1.664 -1.044 1.00 86.88 94 VAL A N 1
ATOM 751 C CA . VAL A 1 94 ? 21.487 -1.439 0.397 1.00 86.88 94 VAL A CA 1
ATOM 752 C C . VAL A 1 94 ? 22.080 -2.638 1.123 1.00 86.88 94 VAL A C 1
ATOM 754 O O . VAL A 1 94 ? 21.787 -3.784 0.765 1.00 86.88 94 VAL A O 1
ATOM 757 N N . GLU A 1 95 ? 22.925 -2.394 2.126 1.00 91.06 95 GLU A N 1
ATOM 758 C CA . GLU A 1 95 ? 23.481 -3.472 2.934 1.00 91.06 95 GLU A CA 1
ATOM 759 C C . GLU A 1 95 ? 22.360 -4.171 3.712 1.00 91.06 95 GLU A C 1
ATOM 761 O O . GLU A 1 95 ? 21.477 -3.540 4.297 1.00 91.06 95 GLU A O 1
ATOM 766 N N . GLY A 1 96 ? 22.378 -5.506 3.724 1.00 90.31 96 GLY A N 1
ATOM 767 C CA . GLY A 1 96 ? 21.341 -6.282 4.404 1.00 90.31 96 GLY A CA 1
ATOM 768 C C . GLY A 1 96 ? 21.249 -5.963 5.899 1.00 90.31 96 GLY A C 1
ATOM 769 O O . GLY A 1 96 ? 20.152 -5.978 6.447 1.00 90.31 96 GLY A O 1
ATOM 770 N N . ALA A 1 97 ? 22.376 -5.643 6.544 1.00 90.50 97 ALA A N 1
ATOM 771 C CA . ALA A 1 97 ? 22.415 -5.237 7.946 1.00 90.50 97 ALA A CA 1
ATOM 772 C C . ALA A 1 97 ? 21.652 -3.923 8.182 1.00 90.50 97 ALA A C 1
ATOM 774 O O . ALA A 1 97 ? 20.798 -3.880 9.066 1.00 90.50 97 ALA A O 1
ATOM 775 N N . ASP A 1 98 ? 21.874 -2.911 7.341 1.00 87.19 98 ASP A N 1
ATOM 776 C CA . ASP A 1 98 ? 21.187 -1.616 7.419 1.00 87.19 98 ASP A CA 1
ATOM 777 C C . ASP A 1 98 ? 19.683 -1.772 7.186 1.00 87.19 98 ASP A C 1
ATOM 779 O O . ASP A 1 98 ? 18.867 -1.255 7.945 1.00 87.19 98 ASP A O 1
ATOM 783 N N . ALA A 1 99 ? 19.293 -2.573 6.189 1.00 85.75 99 ALA A N 1
ATOM 784 C CA . ALA A 1 99 ? 17.885 -2.852 5.924 1.00 85.75 99 ALA A CA 1
ATOM 785 C C . ALA A 1 99 ? 17.194 -3.559 7.107 1.00 85.75 99 ALA A C 1
ATOM 787 O O . ALA A 1 99 ? 16.030 -3.277 7.404 1.00 85.75 99 ALA A O 1
ATOM 788 N N . GLN A 1 100 ? 17.892 -4.476 7.788 1.00 87.50 100 GLN A N 1
ATOM 789 C CA . GLN A 1 100 ? 17.366 -5.145 8.981 1.00 87.50 100 GLN A CA 1
ATOM 790 C C . GLN A 1 100 ? 17.298 -4.208 10.185 1.00 87.50 100 GLN A C 1
ATOM 792 O O . GLN A 1 100 ? 16.311 -4.258 10.912 1.00 87.50 100 GLN A O 1
ATOM 797 N N . LEU A 1 101 ? 18.291 -3.335 10.365 1.00 86.00 101 LEU A N 1
ATOM 798 C CA . LEU A 1 101 ? 18.288 -2.313 11.410 1.00 86.00 101 LEU A CA 1
ATOM 799 C C . LEU A 1 101 ? 17.115 -1.342 11.229 1.00 86.00 101 LEU A C 1
ATOM 801 O O . LEU A 1 101 ? 16.366 -1.083 12.170 1.00 86.00 101 LEU A O 1
ATOM 805 N N . CYS A 1 102 ? 16.891 -0.856 10.005 1.00 80.62 102 CYS A N 1
ATOM 806 C CA . CYS A 1 102 ? 15.717 -0.046 9.693 1.00 80.62 102 CYS A CA 1
ATOM 807 C C . CYS A 1 102 ? 14.431 -0.813 10.010 1.00 80.62 102 CYS A C 1
ATOM 809 O O . CYS A 1 102 ? 13.561 -0.290 10.698 1.00 80.62 102 CYS A O 1
ATOM 811 N N . ARG A 1 103 ? 14.330 -2.079 9.580 1.00 82.06 103 ARG A N 1
ATOM 812 C CA . ARG A 1 103 ? 13.156 -2.920 9.842 1.00 82.06 103 ARG A CA 1
ATOM 813 C C . ARG A 1 103 ? 12.905 -3.137 11.333 1.00 82.06 103 ARG A C 1
ATOM 815 O O . ARG A 1 103 ? 11.745 -3.124 11.728 1.00 82.06 103 ARG A O 1
ATOM 822 N N . SER A 1 104 ? 13.938 -3.341 12.151 1.00 81.06 104 SER A N 1
ATOM 823 C CA . SER A 1 104 ? 13.770 -3.505 13.601 1.00 81.06 104 SER A CA 1
ATOM 824 C C . SER A 1 104 ? 13.311 -2.225 14.292 1.00 81.06 104 SER A C 1
ATOM 826 O O . SER A 1 104 ? 12.659 -2.305 15.327 1.00 81.06 104 SER A O 1
ATOM 828 N N . ASN A 1 105 ? 13.621 -1.068 13.707 1.00 74.94 105 ASN A N 1
ATOM 829 C CA . ASN A 1 105 ? 13.199 0.240 14.205 1.00 74.94 105 ASN A CA 1
ATOM 830 C C . ASN A 1 105 ? 11.820 0.662 13.663 1.00 74.94 105 ASN A C 1
ATOM 832 O O . ASN A 1 105 ? 11.280 1.679 14.088 1.00 74.94 105 ASN A O 1
ATOM 836 N N . CYS A 1 106 ? 11.242 -0.092 12.722 1.00 73.56 106 CYS A N 1
ATOM 837 C CA . CYS A 1 106 ? 9.902 0.161 12.208 1.00 73.56 106 CYS A CA 1
ATOM 838 C C . CYS A 1 106 ? 8.833 -0.486 13.095 1.00 73.56 106 CYS A C 1
ATOM 840 O O . CYS A 1 106 ? 8.894 -1.674 13.416 1.00 73.56 106 CYS A O 1
ATOM 842 N N . THR A 1 107 ? 7.776 0.269 13.383 1.00 69.31 107 THR A N 1
ATOM 843 C CA . THR A 1 107 ? 6.567 -0.255 14.024 1.00 69.31 107 THR A CA 1
ATOM 844 C C . THR A 1 107 ? 5.577 -0.677 12.946 1.00 69.31 107 THR A C 1
ATOM 846 O O . THR A 1 107 ? 5.006 0.159 12.248 1.00 69.31 107 THR A O 1
ATOM 849 N N . PHE A 1 108 ? 5.372 -1.983 12.786 1.00 70.62 108 PHE A N 1
ATOM 850 C CA . PHE A 1 108 ? 4.374 -2.508 11.854 1.00 70.62 108 PHE A CA 1
ATOM 851 C C . PHE A 1 108 ? 3.021 -2.614 12.547 1.00 70.62 108 PHE A C 1
ATOM 853 O O . PHE A 1 108 ? 2.939 -3.072 13.690 1.00 70.62 108 PHE A O 1
ATOM 860 N N . ARG A 1 109 ? 1.953 -2.226 11.845 1.00 62.72 109 ARG A N 1
ATOM 861 C CA . ARG A 1 109 ? 0.590 -2.404 12.348 1.00 62.72 109 ARG A CA 1
ATOM 862 C C . ARG A 1 109 ? 0.335 -3.905 12.560 1.00 62.72 109 ARG A C 1
ATOM 864 O O . ARG A 1 109 ? 0.479 -4.676 11.608 1.00 62.72 109 ARG A O 1
ATOM 871 N N . PRO A 1 110 ? -0.010 -4.351 13.779 1.00 69.50 110 PRO A N 1
ATOM 872 C CA . PRO A 1 110 ? -0.397 -5.737 13.998 1.00 69.50 110 PRO A CA 1
ATOM 873 C C . PRO A 1 110 ? -1.701 -6.039 13.249 1.00 69.50 110 PRO A C 1
ATOM 875 O O . PRO A 1 110 ? -2.559 -5.171 13.108 1.00 69.50 110 PRO A O 1
ATOM 878 N N . ALA A 1 111 ? -1.878 -7.290 12.812 1.00 71.75 111 ALA A N 1
ATOM 879 C CA . ALA A 1 111 ? -3.115 -7.739 12.157 1.00 71.75 111 ALA A CA 1
ATOM 880 C C . ALA A 1 111 ? -4.360 -7.578 13.052 1.00 71.75 111 ALA A C 1
ATOM 882 O O . ALA A 1 111 ? -5.486 -7.539 12.564 1.00 71.75 111 ALA A O 1
ATOM 883 N N . VAL A 1 112 ? -4.146 -7.489 14.368 1.00 74.44 112 VAL A N 1
ATOM 884 C CA . VAL A 1 112 ? -5.177 -7.230 15.368 1.00 74.44 112 VAL A CA 1
ATOM 885 C C . VAL A 1 112 ? -4.938 -5.832 15.952 1.00 74.44 112 VAL A C 1
ATOM 887 O O . VAL A 1 112 ? -3.874 -5.607 16.527 1.00 74.44 112 VAL A O 1
ATOM 890 N N . PRO A 1 113 ? -5.894 -4.892 15.832 1.00 68.62 113 PRO A N 1
ATOM 891 C CA . PRO A 1 113 ? -5.686 -3.481 16.179 1.00 68.62 113 PRO A CA 1
ATOM 892 C C . PRO A 1 113 ? -5.703 -3.200 17.689 1.00 68.62 113 PRO A C 1
ATOM 894 O O . PRO A 1 113 ? -5.448 -2.076 18.116 1.00 68.62 113 PRO A O 1
ATOM 897 N N . CYS A 1 114 ? -6.047 -4.191 18.505 1.00 76.12 114 CYS A N 1
ATOM 898 C CA . CYS A 1 114 ? -6.172 -4.069 19.949 1.00 76.12 114 CYS A CA 1
ATOM 899 C C . CYS A 1 114 ? -5.730 -5.361 20.646 1.00 76.12 114 CYS A C 1
ATOM 901 O O . CYS A 1 114 ? -5.219 -6.288 20.019 1.00 76.12 114 CYS A O 1
ATOM 903 N N . ASP A 1 115 ? -5.909 -5.410 21.963 1.00 84.62 115 ASP A N 1
ATOM 904 C CA . ASP A 1 115 ? -5.715 -6.636 22.726 1.00 84.62 115 ASP A CA 1
ATOM 905 C C . ASP A 1 115 ? -6.540 -7.801 22.144 1.00 84.62 115 ASP A C 1
ATOM 907 O O . ASP A 1 115 ? -7.663 -7.613 21.671 1.00 84.62 115 ASP A O 1
ATOM 911 N N . THR A 1 116 ? -5.976 -9.010 22.175 1.00 85.94 116 THR A N 1
ATOM 912 C CA . THR A 1 116 ? -6.581 -10.185 21.529 1.00 85.94 116 THR A CA 1
ATOM 913 C C . THR A 1 116 ? -7.927 -10.551 22.152 1.00 85.94 116 THR A C 1
ATOM 915 O O . THR A 1 116 ? -8.854 -10.909 21.424 1.00 85.94 116 THR A O 1
ATOM 918 N N . ASP A 1 117 ? -8.077 -10.418 23.471 1.00 87.94 117 ASP A N 1
ATOM 919 C CA . ASP A 1 117 ? -9.334 -10.730 24.148 1.00 87.94 117 ASP A CA 1
ATOM 920 C C . ASP A 1 117 ? -10.398 -9.688 23.801 1.00 87.94 117 ASP A C 1
ATOM 922 O O . ASP A 1 117 ? -11.530 -10.042 23.468 1.00 87.94 117 ASP A O 1
ATOM 926 N N . ILE A 1 118 ? -10.020 -8.405 23.777 1.00 87.50 118 ILE A N 1
ATOM 927 C CA . ILE A 1 118 ? -10.910 -7.318 23.347 1.00 87.50 118 ILE A CA 1
ATOM 928 C C . ILE A 1 118 ? -11.346 -7.503 21.892 1.00 87.50 118 ILE A C 1
ATOM 930 O O . ILE A 1 118 ? -12.531 -7.368 21.590 1.00 87.50 118 ILE A O 1
ATOM 934 N N . TYR A 1 119 ? -10.426 -7.855 20.996 1.00 87.50 119 TYR A N 1
ATOM 935 C CA . TYR A 1 119 ? -10.741 -8.129 19.596 1.00 87.50 119 TYR A CA 1
ATOM 936 C C . TYR A 1 119 ? -11.735 -9.286 19.450 1.00 87.50 119 TYR A C 1
ATOM 938 O O . TYR A 1 119 ? -12.726 -9.170 18.727 1.00 87.50 119 TYR A O 1
ATOM 946 N N . ASN A 1 120 ? -11.517 -10.382 20.179 1.00 90.12 120 ASN A N 1
ATOM 947 C CA . ASN A 1 120 ? -12.413 -11.536 20.168 1.00 90.12 120 ASN A CA 1
ATOM 948 C C . ASN A 1 120 ? -13.808 -11.190 20.703 1.00 90.12 120 ASN A C 1
ATOM 950 O O . ASN A 1 120 ? -14.805 -11.602 20.109 1.00 90.12 120 ASN A O 1
ATOM 954 N N . ILE A 1 121 ? -13.889 -10.404 21.781 1.00 90.19 121 ILE A N 1
ATOM 955 C CA . ILE A 1 121 ? -15.160 -9.912 22.330 1.00 90.19 121 ILE A CA 1
ATOM 956 C C . ILE A 1 121 ? -15.881 -9.042 21.297 1.00 90.19 121 ILE A C 1
ATOM 958 O O . ILE A 1 121 ? -17.059 -9.270 21.030 1.00 90.19 121 ILE A O 1
ATOM 962 N N . CYS A 1 122 ? -15.183 -8.087 20.677 1.00 89.12 122 CYS A N 1
ATOM 963 C CA . CYS A 1 122 ? -15.753 -7.236 19.634 1.00 89.12 122 CYS A CA 1
ATOM 964 C C . CYS A 1 122 ? -16.305 -8.066 18.469 1.00 89.12 122 CYS A C 1
ATOM 966 O O . CYS A 1 122 ? -17.449 -7.861 18.073 1.00 89.12 122 CYS A O 1
ATOM 968 N N . ASN A 1 123 ? -15.549 -9.047 17.969 1.00 89.19 123 ASN A N 1
ATOM 969 C CA . ASN A 1 123 ? -16.004 -9.923 16.886 1.00 89.19 123 ASN A CA 1
ATOM 970 C C . ASN A 1 123 ? -17.252 -10.728 17.264 1.00 89.19 123 ASN A C 1
ATOM 972 O O . ASN A 1 123 ? -18.162 -10.882 16.447 1.00 89.19 123 ASN A O 1
ATOM 976 N N . LEU A 1 124 ? -17.312 -11.233 18.498 1.00 90.69 124 LEU A N 1
ATOM 977 C CA . LEU A 1 124 ? -18.465 -11.980 18.990 1.00 90.69 124 LEU A CA 1
ATOM 978 C C . LEU A 1 124 ? -19.704 -11.082 19.101 1.00 90.69 124 LEU A C 1
ATOM 980 O O . LEU A 1 124 ? -20.771 -11.464 18.626 1.00 90.69 124 LEU A O 1
ATOM 984 N N . LEU A 1 125 ? -19.551 -9.866 19.635 1.00 90.12 125 LEU A N 1
ATOM 985 C CA . LEU A 1 125 ? -20.629 -8.876 19.724 1.00 90.12 125 LEU A CA 1
ATOM 986 C C . LEU A 1 125 ? -21.127 -8.432 18.347 1.00 90.12 125 LEU A C 1
ATOM 988 O O . LEU A 1 125 ? -22.335 -8.297 18.144 1.00 90.12 125 LEU A O 1
ATOM 992 N N . MET A 1 126 ? -20.214 -8.234 17.393 1.00 90.44 126 MET A N 1
ATOM 993 C CA . MET A 1 126 ? -20.571 -7.916 16.013 1.00 90.44 126 MET A CA 1
ATOM 994 C C . MET A 1 126 ? -21.365 -9.052 15.365 1.00 90.44 126 MET A C 1
ATOM 996 O O . MET A 1 126 ? -22.376 -8.790 14.717 1.00 90.44 126 MET A O 1
ATOM 1000 N N . MET A 1 127 ? -20.957 -10.307 15.581 1.00 90.50 127 MET A N 1
ATOM 1001 C CA . MET A 1 127 ? -21.673 -11.480 15.073 1.00 90.50 127 MET A CA 1
ATOM 1002 C C . MET A 1 127 ? -23.069 -11.614 15.693 1.00 90.50 127 MET A C 1
ATOM 1004 O O . MET A 1 127 ? -24.039 -11.849 14.973 1.00 90.50 127 MET A O 1
ATOM 1008 N N . GLU A 1 128 ? -23.185 -11.447 17.010 1.00 88.88 128 GLU A N 1
ATOM 1009 C CA . GLU A 1 128 ? -24.455 -11.550 17.736 1.00 88.88 128 GLU A CA 1
ATOM 1010 C C . GLU A 1 128 ? -25.435 -10.436 17.341 1.00 88.88 128 GLU A C 1
ATOM 1012 O O . GLU A 1 128 ? -26.622 -10.686 17.129 1.00 88.88 128 GLU A O 1
ATOM 1017 N N . SER A 1 129 ? -24.920 -9.218 17.169 1.00 85.25 129 SER A N 1
ATOM 1018 C CA . SER A 1 129 ? -25.709 -8.024 16.845 1.00 85.25 129 SER A CA 1
ATOM 1019 C C . SER A 1 129 ? -25.879 -7.789 15.338 1.00 85.25 129 SER A C 1
ATOM 1021 O O . SER A 1 129 ? -26.500 -6.804 14.947 1.00 85.25 129 SER A O 1
ATOM 1023 N N . GLN A 1 130 ? -25.342 -8.678 14.489 1.00 85.75 130 GLN A N 1
ATOM 1024 C CA . GLN A 1 130 ? -25.346 -8.566 13.020 1.00 85.75 130 GLN A CA 1
ATOM 1025 C C . GLN A 1 130 ? -24.767 -7.233 12.510 1.00 85.75 130 GLN A C 1
ATOM 1027 O O . GLN A 1 130 ? -25.240 -6.662 11.525 1.00 85.75 130 GLN A O 1
ATOM 1032 N N . LEU A 1 131 ? -23.734 -6.729 13.189 1.00 86.25 131 LEU A N 1
ATOM 1033 C CA . LEU A 1 131 ? -23.024 -5.517 12.791 1.00 86.25 131 LEU A CA 1
ATOM 1034 C C . LEU A 1 131 ? -22.028 -5.845 11.674 1.00 86.25 131 LEU A C 1
ATOM 1036 O O . LEU A 1 131 ? -21.303 -6.838 11.737 1.00 86.25 131 LEU A O 1
ATOM 1040 N N . ASN A 1 132 ? -21.994 -4.998 10.647 1.00 84.44 132 ASN A N 1
ATOM 1041 C CA . ASN A 1 132 ? -21.114 -5.171 9.493 1.00 84.44 132 ASN A CA 1
ATOM 1042 C C . ASN A 1 132 ? -19.776 -4.456 9.694 1.00 84.44 132 ASN A C 1
ATOM 1044 O O . ASN A 1 132 ? -19.664 -3.529 10.497 1.00 84.44 132 ASN A O 1
ATOM 1048 N N . LEU A 1 133 ? -18.769 -4.876 8.924 1.00 84.31 133 LEU A N 1
ATOM 1049 C CA . LEU A 1 133 ? -17.502 -4.158 8.836 1.00 84.31 133 LEU A CA 1
ATOM 1050 C C . LEU A 1 133 ? -17.757 -2.758 8.238 1.00 84.31 133 LEU A C 1
ATOM 1052 O O . LEU A 1 133 ? -18.471 -2.664 7.235 1.00 84.31 133 LEU A O 1
ATOM 1056 N N . PRO A 1 134 ? -17.211 -1.684 8.831 1.00 84.94 134 PRO A N 1
ATOM 1057 C CA . PRO A 1 134 ? -17.441 -0.327 8.357 1.00 84.94 134 PRO A CA 1
ATOM 1058 C C . PRO A 1 134 ? -16.789 -0.110 6.990 1.00 84.94 134 PRO A C 1
ATOM 1060 O O . PRO A 1 134 ? -15.662 -0.544 6.761 1.00 84.94 134 PRO A O 1
ATOM 1063 N N . ALA A 1 135 ? -17.495 0.579 6.093 1.00 81.44 135 ALA A N 1
ATOM 1064 C CA .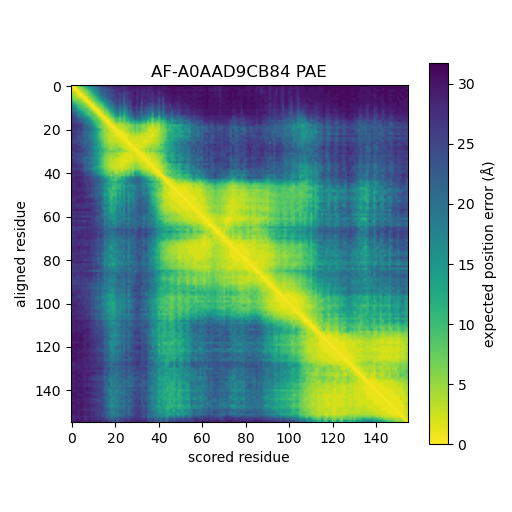 ALA A 1 135 ? -16.989 0.903 4.756 1.00 81.44 135 ALA A CA 1
ATOM 1065 C C . ALA A 1 135 ? -16.238 2.245 4.694 1.00 81.44 135 ALA A C 1
ATOM 1067 O O . ALA A 1 135 ? -15.547 2.517 3.717 1.00 81.44 135 ALA A O 1
ATOM 1068 N N . ASP A 1 136 ? -16.400 3.093 5.711 1.00 81.69 136 ASP A N 1
ATOM 1069 C CA . ASP A 1 136 ? -15.777 4.410 5.799 1.00 81.69 136 ASP A CA 1
ATOM 1070 C C . ASP A 1 136 ? -15.432 4.774 7.254 1.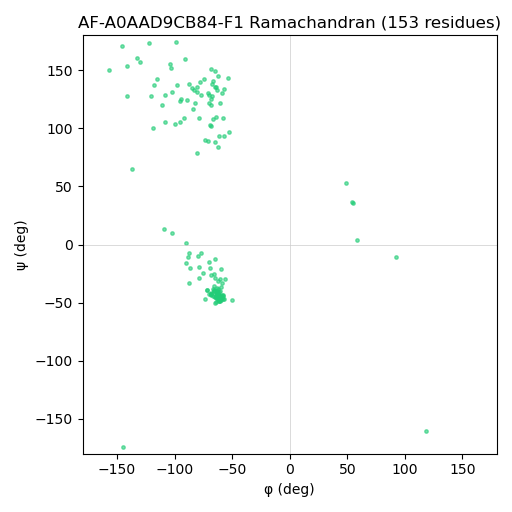00 81.69 136 ASP A C 1
ATOM 1072 O O . ASP A 1 136 ? -15.816 4.086 8.207 1.00 81.69 136 ASP A O 1
ATOM 1076 N N . SER A 1 137 ? -14.685 5.865 7.424 1.00 78.25 137 SER A N 1
ATOM 1077 C CA . SER A 1 137 ? -14.189 6.324 8.725 1.00 78.25 137 SER A CA 1
ATOM 1078 C C . SER A 1 137 ? -15.296 6.750 9.696 1.00 78.25 137 SER A C 1
ATOM 1080 O O . SER A 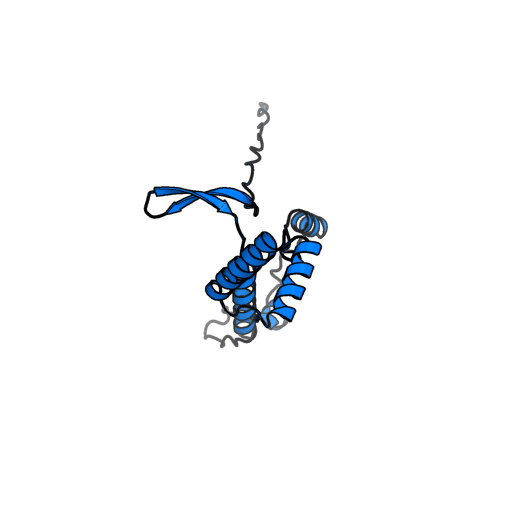1 137 ? -15.125 6.601 10.908 1.00 78.25 137 SER A O 1
ATOM 1082 N N . TYR A 1 138 ? -16.439 7.230 9.200 1.00 82.69 138 TYR A N 1
ATOM 1083 C CA . TYR A 1 138 ? -17.576 7.612 10.039 1.00 82.69 138 TYR A CA 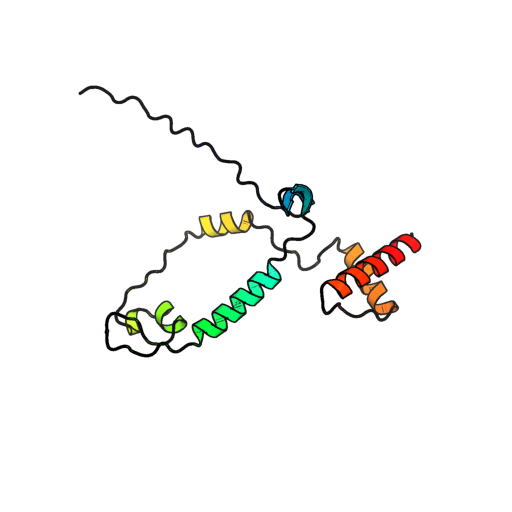1
ATOM 1084 C C . TYR A 1 138 ? -18.287 6.371 10.578 1.00 82.69 138 TYR A C 1
ATOM 1086 O O . TYR A 1 138 ? -18.494 6.259 11.784 1.00 82.69 138 TYR A O 1
ATOM 1094 N N . GLN A 1 139 ? -18.561 5.394 9.711 1.00 85.81 139 GLN A N 1
ATOM 1095 C CA . GLN A 1 139 ? -19.125 4.104 10.113 1.00 85.81 139 GLN A CA 1
ATOM 1096 C C . GLN A 1 139 ? -18.210 3.368 11.097 1.00 85.81 139 GLN A C 1
ATOM 1098 O O . GLN A 1 139 ? -18.688 2.709 12.019 1.00 85.81 139 GLN A O 1
ATOM 1103 N N . ALA A 1 140 ? -16.889 3.483 10.924 1.00 83.62 140 ALA A N 1
ATOM 1104 C CA . ALA A 1 140 ? -15.924 2.880 11.838 1.00 83.62 140 ALA A CA 1
ATOM 1105 C C . ALA A 1 140 ? -15.987 3.506 13.236 1.00 83.62 140 ALA A C 1
ATOM 1107 O O . ALA A 1 140 ? -15.921 2.789 14.238 1.00 83.62 140 ALA A O 1
ATOM 1108 N N . LEU A 1 141 ? -16.153 4.829 13.310 1.00 83.81 141 LEU A N 1
ATOM 1109 C CA . LEU A 1 141 ? -16.331 5.535 14.573 1.00 83.81 141 LEU A CA 1
ATOM 1110 C C . LEU A 1 141 ? -17.638 5.132 15.266 1.00 83.81 141 LEU A C 1
ATOM 1112 O O . LEU A 1 141 ? -17.623 4.854 16.466 1.00 83.81 141 LEU A O 1
ATOM 1116 N N . ASP A 1 142 ? -18.739 5.064 14.518 1.00 88.88 142 ASP A N 1
ATOM 1117 C CA . ASP A 1 142 ? -20.041 4.656 15.050 1.00 88.88 142 ASP A CA 1
ATOM 1118 C C . ASP A 1 142 ? -19.978 3.229 15.614 1.00 88.88 142 ASP A C 1
ATOM 1120 O O . ASP A 1 142 ? -20.340 2.999 16.770 1.00 88.88 142 ASP A O 1
ATOM 1124 N N . LEU A 1 143 ? -19.391 2.291 14.859 1.00 89.12 143 LEU A N 1
ATOM 1125 C CA . LEU A 1 143 ? -19.178 0.916 15.314 1.00 89.12 143 LEU A CA 1
ATOM 1126 C C . LEU A 1 143 ? -18.326 0.859 16.591 1.00 89.12 143 LEU A C 1
ATOM 1128 O O . LEU A 1 143 ? -18.648 0.121 17.524 1.00 89.12 143 LEU A O 1
ATOM 1132 N N . TYR A 1 144 ? -17.244 1.638 16.660 1.00 88.81 144 TYR A N 1
ATOM 1133 C CA . TYR A 1 144 ? -16.402 1.702 17.854 1.00 88.81 144 TYR A CA 1
ATOM 1134 C C . TYR A 1 144 ? -17.185 2.181 19.081 1.00 88.81 144 TYR A C 1
ATOM 1136 O O . TYR A 1 144 ? -17.052 1.604 20.164 1.00 88.81 144 TYR A O 1
ATOM 1144 N N . LEU A 1 145 ? -17.997 3.230 18.930 1.00 90.44 145 LEU A N 1
ATOM 1145 C CA . LEU A 1 145 ? -18.800 3.774 20.022 1.00 90.44 145 LEU A CA 1
ATOM 1146 C C . LEU A 1 145 ? -19.838 2.760 20.507 1.00 90.44 145 LEU A C 1
ATOM 1148 O O . LEU A 1 145 ? -19.964 2.567 21.720 1.00 90.44 145 LEU A O 1
ATOM 1152 N N . ASP A 1 146 ? -20.514 2.074 19.589 1.00 90.19 146 ASP A N 1
ATOM 1153 C CA . ASP A 1 146 ? -21.511 1.052 19.910 1.00 90.19 146 ASP A CA 1
ATOM 1154 C C . ASP A 1 146 ? -20.892 -0.141 20.644 1.00 90.19 146 ASP A C 1
ATOM 1156 O O . ASP A 1 146 ? -21.359 -0.521 21.726 1.00 90.19 146 ASP A O 1
ATOM 1160 N N . LEU A 1 147 ? -19.788 -0.688 20.127 1.00 90.19 147 LEU A N 1
ATOM 1161 C CA . LEU A 1 147 ? -19.072 -1.792 20.771 1.00 90.19 147 LEU A CA 1
ATOM 1162 C C . LEU A 1 147 ? -18.561 -1.384 22.154 1.00 90.19 147 LEU A C 1
ATOM 1164 O O . LEU A 1 147 ? -18.779 -2.093 23.139 1.00 90.19 147 LEU A O 1
ATOM 1168 N N . ARG A 1 148 ? -17.948 -0.202 22.271 1.00 90.56 148 ARG A N 1
ATOM 1169 C CA . ARG A 1 148 ? -17.454 0.330 23.547 1.00 90.56 148 ARG A CA 1
ATOM 1170 C C . ARG A 1 148 ? -18.573 0.496 24.571 1.00 90.56 148 ARG A C 1
ATOM 1172 O O . ARG A 1 148 ? -18.378 0.151 25.737 1.00 90.56 148 ARG A O 1
ATOM 1179 N N . ASN A 1 149 ? -19.718 1.043 24.172 1.00 91.69 149 ASN A N 1
ATOM 1180 C CA . ASN A 1 149 ? -20.856 1.248 25.067 1.00 91.69 149 ASN A CA 1
ATOM 1181 C C . ASN A 1 149 ? -21.458 -0.088 25.516 1.00 91.69 149 ASN A C 1
ATOM 1183 O O . ASN A 1 149 ? -21.792 -0.239 26.692 1.00 91.69 149 ASN A O 1
ATOM 1187 N N . THR A 1 150 ? -21.521 -1.067 24.616 1.00 90.00 150 THR A N 1
ATOM 1188 C CA . THR A 1 150 ? -22.019 -2.417 24.907 1.00 90.00 150 THR A CA 1
ATOM 1189 C C . THR A 1 150 ? -21.117 -3.133 25.908 1.00 90.00 150 THR A C 1
ATOM 1191 O O . THR A 1 150 ? -21.591 -3.567 26.956 1.00 90.00 150 THR A O 1
ATOM 1194 N N . ILE A 1 151 ? -19.803 -3.149 25.663 1.00 89.12 151 ILE A N 1
ATOM 1195 C CA . ILE A 1 151 ? -18.815 -3.761 26.566 1.00 89.12 151 ILE A CA 1
ATOM 1196 C C . ILE A 1 151 ? -18.882 -3.111 27.953 1.00 89.12 151 ILE A C 1
ATOM 1198 O O . ILE A 1 151 ? -18.954 -3.804 28.966 1.00 89.12 151 ILE A O 1
ATOM 1202 N N . ARG A 1 152 ? -18.925 -1.774 28.014 1.00 89.44 152 ARG A N 1
ATOM 1203 C CA . ARG A 1 152 ? -19.027 -1.034 29.284 1.00 89.44 152 ARG A CA 1
ATOM 1204 C C . ARG A 1 152 ? -20.337 -1.259 30.032 1.00 89.44 152 ARG A C 1
ATOM 1206 O O . ARG A 1 152 ? -20.354 -1.037 3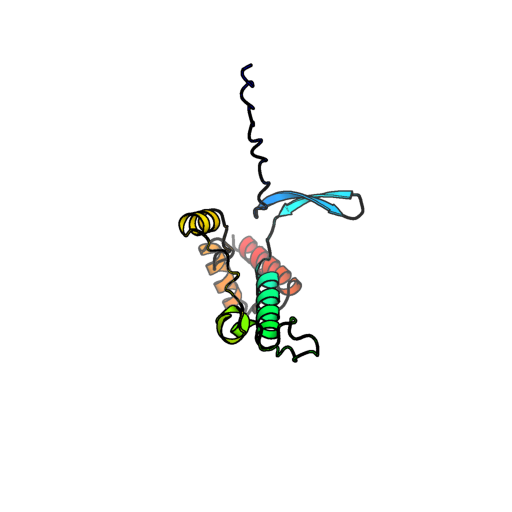1.233 1.00 89.44 152 ARG A O 1
ATOM 1213 N N . SER A 1 153 ? -21.410 -1.624 29.337 1.00 87.75 153 SER A N 1
ATOM 1214 C CA . SER A 1 153 ? -22.707 -1.923 29.956 1.00 87.75 153 SER A CA 1
ATOM 1215 C C . SER A 1 153 ? -22.811 -3.383 30.411 1.00 87.75 153 SER A C 1
ATOM 1217 O O . SER A 1 153 ? -23.662 -3.701 31.235 1.00 87.75 153 SER A O 1
ATOM 1219 N N . SER A 1 154 ? -21.968 -4.267 29.865 1.00 75.94 154 SER A N 1
ATOM 1220 C CA . SER A 1 154 ? -21.892 -5.693 30.220 1.00 75.94 154 SER A CA 1
ATOM 1221 C C . SER A 1 154 ? -20.940 -6.012 31.384 1.00 75.94 154 SER A C 1
ATOM 1223 O O . SER A 1 154 ? -20.955 -7.137 31.883 1.00 75.94 154 SER A O 1
ATOM 1225 N N . LEU A 1 155 ? -20.128 -5.033 31.799 1.00 62.75 155 LEU A N 1
ATOM 1226 C CA . LEU A 1 155 ? -19.221 -5.066 32.955 1.00 62.75 155 LEU A CA 1
ATOM 1227 C C . LEU A 1 155 ? -19.847 -4.342 34.153 1.00 62.75 155 LEU A C 1
ATOM 1229 O O . LEU A 1 155 ? -19.652 -4.832 35.287 1.00 62.75 155 LEU A O 1
#

Secondary structure (DSSP, 8-state):
--PPPP--------------TT-EEEEEETTEEEEEE-----HHHHHHHHHHHHHHHHH--BPP-S-TTS--B-HHHHHH-GGGGT----PPPPPHHHHHHHHHH--PPPSSSS-HHHHHHHHHHHHHTTPPPPSSHHHHHHHHHHHHHHHHHH-

Solvent-accessible surface area (backbone atoms only — not comparable to full-atom values): 9992 Å² total; per-residue (Å²): 140,78,86,79,78,83,83,78,78,74,79,77,76,70,79,74,82,74,89,46,74,70,40,76,45,75,47,76,55,92,97,39,80,41,83,43,61,35,82,70,80,79,56,62,67,55,49,53,52,50,52,51,51,47,52,57,51,42,68,37,71,44,68,79,58,97,51,83,89,51,84,55,44,34,53,50,55,48,71,77,40,22,68,84,72,79,47,72,83,81,78,79,87,74,57,70,67,59,56,47,53,52,54,73,72,51,85,74,85,60,98,59,94,58,58,69,68,60,48,51,50,50,54,51,52,28,63,75,69,69,56,75,85,59,91,47,74,65,50,41,50,53,51,49,54,52,52,51,51,50,54,64,72,75,106

Mean predicted aligned error: 15.99 Å